Prot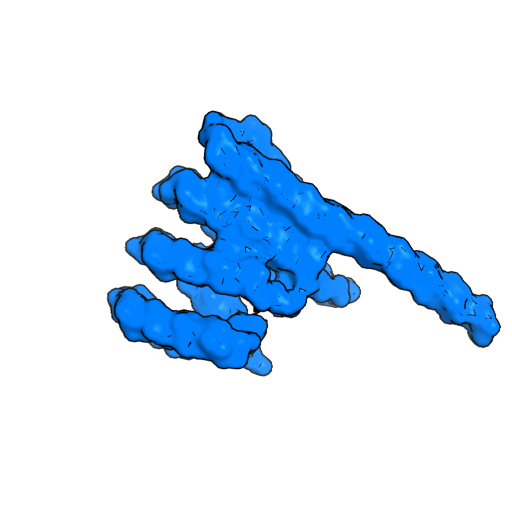ein AF-A0A970ZM54-F1 (afdb_monomer)

Foldseek 3Di:
DQDADQPDVVVPVSSVVVLVVCLVVLNCQSHLVNLLVQLVVQVDLPSLLSSLVSLLSHQAADLSNLVSLLVQLPPPPDDLVSNLSSLQSNLSRLLRHDDDPPDPRDPVVSLVSLVVCLVPDPDPSSVVSSVVSSVSNVVSVVVVVVVVVVVVVVVVPD

Nearest PDB structures (foldseek):
  5t87-assembly4_D  TM=8.235E-01  e=4.530E-02  Cupriavidus taiwanensis LMG 19424
  5t87-assembly2_B  TM=7.157E-01  e=1.870E-02  Cupriavidus taiwanensis LMG 19424
  6fvb-assembly1_A  TM=5.778E-01  e=2.682E+00  Saccharomyces cerevisiae S288C
  4l7m-assembly2_B  TM=3.606E-01  e=6.444E-01  Thermococcus onnurineus NA1
  5ezm-assembly1_A  TM=2.867E-01  e=3.429E+00  Cupriavidus metallidurans CH34

Mean predicted aligned error: 6.07 Å

pLDDT: mean 89.23, std 14.39, range [42.31, 98.69]

Structure (mmCIF, N/CA/C/O backbone):
data_AF-A0A970ZM54-F1
#
_entry.id   AF-A0A970ZM54-F1
#
loop_
_atom_site.group_PDB
_atom_site.id
_atom_site.type_symbol
_atom_site.label_atom_id
_atom_site.label_alt_id
_atom_site.label_comp_id
_atom_site.label_asym_id
_atom_site.label_entity_id
_atom_site.label_seq_id
_atom_site.pdbx_PDB_ins_code
_atom_site.Cartn_x
_atom_site.Cartn_y
_atom_site.Cartn_z
_atom_site.occupancy
_atom_site.B_iso_or_equiv
_atom_site.auth_seq_id
_atom_site.auth_comp_id
_atom_site.auth_asym_id
_atom_site.auth_atom_id
_atom_site.pdbx_PDB_model_num
ATOM 1 N N . MET A 1 1 ? -11.190 -6.765 16.376 1.00 46.00 1 MET A N 1
ATOM 2 C CA . MET A 1 1 ? -12.035 -7.113 15.215 1.00 46.00 1 MET A CA 1
ATOM 3 C C . MET A 1 1 ? -11.733 -6.090 14.142 1.00 46.00 1 MET A C 1
ATOM 5 O O . MET A 1 1 ? -11.842 -4.913 14.441 1.00 46.00 1 MET A O 1
ATOM 9 N N . GLN A 1 2 ? -11.258 -6.503 12.968 1.00 61.47 2 GLN A N 1
ATOM 10 C CA . GLN A 1 2 ? -11.107 -5.568 11.852 1.00 61.47 2 GLN A CA 1
ATOM 11 C C . GLN A 1 2 ? -12.503 -5.310 11.279 1.00 61.47 2 GLN A C 1
ATOM 13 O O . GLN A 1 2 ? -13.229 -6.269 11.021 1.00 61.47 2 GLN A O 1
ATOM 18 N N . GLN A 1 3 ? -12.900 -4.046 11.165 1.00 73.00 3 GLN A N 1
ATOM 19 C CA . GLN A 1 3 ? -14.258 -3.672 10.767 1.00 73.00 3 GLN A CA 1
ATOM 20 C C . GLN A 1 3 ? -14.270 -3.054 9.370 1.00 73.00 3 GLN A C 1
ATOM 22 O O . GLN A 1 3 ? -13.324 -2.382 8.956 1.00 73.00 3 GLN A O 1
ATOM 27 N N . ASP A 1 4 ? -15.357 -3.300 8.646 1.00 80.81 4 ASP A N 1
ATOM 28 C CA . ASP A 1 4 ? -15.655 -2.665 7.371 1.00 80.81 4 ASP A CA 1
ATOM 29 C C . ASP A 1 4 ? -16.870 -1.754 7.552 1.00 80.81 4 ASP A C 1
ATOM 31 O O . ASP A 1 4 ? -17.998 -2.230 7.668 1.00 80.81 4 ASP A O 1
ATOM 35 N N . ILE A 1 5 ? -16.611 -0.449 7.642 1.00 85.38 5 ILE A N 1
ATOM 36 C CA . ILE A 1 5 ? -17.629 0.566 7.949 1.00 85.38 5 ILE A CA 1
ATOM 37 C C . ILE A 1 5 ? -17.985 1.446 6.746 1.00 85.38 5 ILE A C 1
ATOM 39 O O . ILE A 1 5 ? -18.900 2.256 6.830 1.00 85.38 5 ILE A O 1
ATOM 43 N N . PHE A 1 6 ? -17.307 1.273 5.607 1.00 86.44 6 PHE A N 1
ATOM 44 C CA . PHE A 1 6 ? -17.386 2.203 4.474 1.00 86.44 6 PHE A CA 1
ATOM 45 C C . PHE A 1 6 ? -18.653 2.056 3.615 1.00 86.44 6 PHE A C 1
ATOM 47 O O . PHE A 1 6 ? -18.697 2.597 2.516 1.00 86.44 6 PHE A O 1
ATOM 54 N N . GLY A 1 7 ? -19.662 1.304 4.072 1.00 87.12 7 GLY A N 1
ATOM 55 C CA . GLY A 1 7 ? -20.988 1.237 3.446 1.00 87.12 7 GLY A CA 1
ATOM 56 C C . GLY A 1 7 ? -20.953 1.015 1.930 1.00 87.12 7 GLY A C 1
ATOM 57 O O . GLY A 1 7 ? -20.278 0.103 1.450 1.00 87.12 7 GLY A O 1
ATOM 58 N N . ASP A 1 8 ? -21.680 1.851 1.190 1.00 90.12 8 ASP A N 1
ATOM 59 C CA . ASP A 1 8 ? -21.695 1.867 -0.272 1.00 90.12 8 ASP A CA 1
ATOM 60 C C . ASP A 1 8 ? -20.552 2.735 -0.832 1.00 90.12 8 ASP A C 1
ATOM 62 O O . ASP A 1 8 ?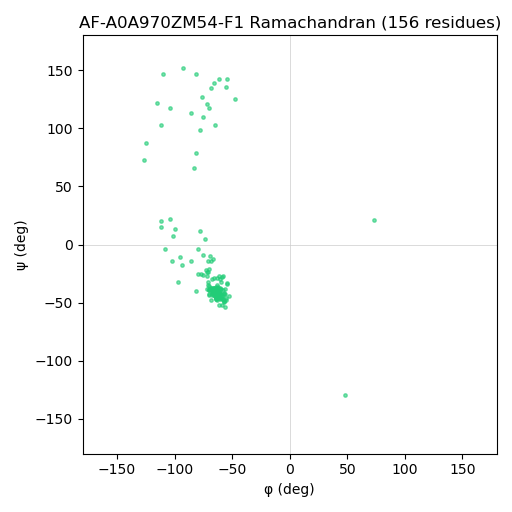 -20.554 3.960 -0.703 1.00 90.12 8 ASP A O 1
ATOM 66 N N . LEU A 1 9 ? -19.590 2.100 -1.511 1.00 91.00 9 LEU A N 1
ATOM 67 C CA . LEU A 1 9 ? -18.413 2.770 -2.079 1.00 91.00 9 LEU A CA 1
ATOM 68 C C . LEU A 1 9 ? -18.729 3.687 -3.273 1.00 91.00 9 LEU A C 1
ATOM 70 O O . LEU A 1 9 ? -17.864 4.461 -3.700 1.00 91.00 9 LEU A O 1
ATOM 74 N N . THR A 1 10 ? -19.955 3.635 -3.805 1.00 89.25 10 THR A N 1
ATOM 75 C CA . THR A 1 10 ? -20.426 4.586 -4.819 1.00 89.25 10 THR A CA 1
ATOM 76 C C . THR A 1 10 ? -20.699 5.972 -4.228 1.00 89.25 10 THR A C 1
ATOM 78 O O . THR A 1 10 ? -20.610 6.967 -4.951 1.00 89.25 10 THR A O 1
ATOM 81 N N . ARG A 1 11 ? -20.924 6.078 -2.908 1.00 91.56 11 ARG A N 1
ATOM 82 C CA . ARG A 1 11 ? -21.093 7.345 -2.175 1.00 91.56 11 ARG A CA 1
ATOM 83 C C . ARG A 1 11 ? -19.742 7.958 -1.816 1.00 91.56 11 ARG A C 1
ATOM 85 O O . ARG A 1 11 ? -19.338 8.039 -0.659 1.00 91.56 11 ARG A O 1
ATOM 92 N N . LYS A 1 12 ? -19.010 8.357 -2.856 1.00 90.06 12 LYS A N 1
ATOM 93 C CA . LYS A 1 12 ? -17.583 8.716 -2.796 1.00 90.06 12 LYS A CA 1
ATOM 94 C C . LYS A 1 12 ? -17.268 9.758 -1.720 1.00 90.06 12 LYS A C 1
ATOM 96 O O . LYS A 1 12 ? -16.294 9.583 -0.995 1.00 90.06 12 LYS A O 1
ATOM 101 N N . ASP A 1 13 ? -18.085 10.800 -1.608 1.00 92.94 13 ASP A N 1
ATOM 102 C CA . ASP A 1 13 ? -17.842 11.906 -0.677 1.00 92.94 13 ASP A CA 1
ATOM 103 C C . ASP A 1 13 ? -18.038 11.483 0.787 1.00 92.94 13 ASP A C 1
ATOM 105 O O . ASP A 1 13 ? -17.217 11.828 1.634 1.00 92.94 13 ASP A O 1
ATOM 109 N N . GLU A 1 14 ? -19.046 10.652 1.075 1.00 93.88 14 GLU A N 1
ATOM 110 C CA . GLU A 1 14 ? -19.276 10.086 2.415 1.00 93.88 14 GLU A CA 1
ATOM 111 C C . GLU A 1 14 ? -18.094 9.205 2.846 1.00 93.88 14 GLU A C 1
ATOM 113 O O . GLU A 1 14 ? -17.569 9.340 3.952 1.00 93.88 14 GLU A O 1
ATOM 118 N N . VAL A 1 15 ? -17.618 8.341 1.943 1.00 95.50 15 VAL A N 1
ATOM 119 C CA . VAL A 1 15 ? -16.471 7.462 2.214 1.00 95.50 15 VAL A CA 1
ATOM 120 C C . VAL A 1 15 ? -15.184 8.268 2.414 1.00 95.50 15 VAL A C 1
ATOM 122 O O . VAL A 1 15 ? -14.372 7.920 3.270 1.00 95.50 15 VAL A O 1
ATOM 125 N N . LEU A 1 16 ? -14.983 9.352 1.657 1.00 95.50 16 LEU A N 1
ATOM 126 C CA . LEU A 1 16 ? -13.817 10.228 1.809 1.00 95.50 16 LEU A CA 1
ATOM 127 C C . LEU A 1 16 ? -13.809 10.958 3.156 1.00 95.50 16 LEU A C 1
ATOM 129 O O . LEU A 1 16 ? -12.759 10.999 3.799 1.00 95.50 16 LEU A O 1
ATOM 133 N N . LEU A 1 17 ? -14.954 11.490 3.592 1.00 95.50 17 LEU A N 1
ATOM 134 C CA . LEU A 1 17 ? -15.089 12.123 4.908 1.00 95.50 17 LEU A CA 1
ATOM 135 C C . LEU A 1 17 ? -14.776 11.124 6.025 1.00 95.50 17 LEU A C 1
ATOM 137 O O . LEU A 1 17 ? -13.941 11.395 6.884 1.00 95.50 17 LEU A O 1
ATOM 141 N N . MET A 1 18 ? -15.341 9.920 5.937 1.00 95.12 18 MET A N 1
ATOM 142 C CA . MET A 1 18 ? -15.092 8.858 6.907 1.00 95.12 18 MET A CA 1
ATOM 143 C C . MET A 1 18 ? -13.614 8.434 6.945 1.00 95.12 18 MET A C 1
ATOM 145 O O . MET A 1 18 ? -13.037 8.263 8.018 1.00 95.12 18 MET A O 1
ATOM 149 N N . LEU A 1 19 ? -12.956 8.298 5.786 1.00 95.69 19 LEU A N 1
ATOM 150 C CA . LEU A 1 19 ? -11.515 8.023 5.723 1.00 95.69 19 LEU A CA 1
ATOM 151 C C . LEU A 1 19 ? -10.697 9.120 6.405 1.00 95.69 19 LEU A C 1
ATOM 153 O O . LEU A 1 19 ? -9.734 8.814 7.109 1.00 95.69 19 LEU A O 1
ATOM 157 N N . GLN A 1 20 ? -11.060 10.383 6.184 1.00 96.00 20 GLN A N 1
ATOM 158 C CA . GLN A 1 20 ? -10.384 11.522 6.789 1.00 96.00 20 GLN A CA 1
ATOM 159 C C . GLN A 1 20 ? -10.541 11.525 8.314 1.00 96.00 20 GLN A C 1
ATOM 161 O O . GLN A 1 20 ? -9.549 11.736 9.009 1.00 96.00 20 GLN A O 1
ATOM 166 N N . GLU A 1 21 ? -11.738 11.246 8.831 1.00 96.31 21 GLU A N 1
ATOM 167 C CA . GLU A 1 21 ? -12.018 11.149 10.269 1.00 96.31 21 GLU A CA 1
ATOM 168 C C . GLU A 1 21 ? -11.205 10.028 10.927 1.00 96.31 21 GLU A C 1
ATOM 170 O O . GLU A 1 21 ? -10.428 10.284 11.847 1.00 96.31 21 GLU A O 1
ATOM 175 N N . ILE A 1 22 ? -11.263 8.805 10.386 1.00 95.38 22 ILE A N 1
ATOM 176 C CA . ILE A 1 22 ? -10.478 7.663 10.892 1.00 95.38 22 ILE A CA 1
ATOM 177 C C . ILE A 1 22 ? -8.979 7.980 10.882 1.00 95.38 22 ILE A C 1
ATOM 179 O O . ILE A 1 22 ? -8.238 7.630 11.809 1.00 95.38 22 ILE A O 1
ATOM 183 N N . ALA A 1 23 ? -8.507 8.623 9.813 1.00 95.31 23 ALA A N 1
ATOM 184 C CA . ALA A 1 23 ? -7.115 9.012 9.686 1.00 95.31 23 ALA A CA 1
ATOM 185 C C . ALA A 1 23 ? -6.738 10.113 10.688 1.00 95.31 23 ALA A C 1
ATOM 187 O O . ALA A 1 23 ? -5.625 10.083 11.214 1.00 95.31 23 ALA A O 1
ATOM 188 N N . ALA A 1 24 ? -7.617 11.075 10.963 1.00 96.56 24 ALA A N 1
ATOM 189 C CA . ALA A 1 24 ? -7.396 12.120 11.962 1.00 96.56 24 ALA A CA 1
ATOM 190 C C . ALA A 1 24 ? -7.336 11.541 13.385 1.00 96.56 24 ALA A C 1
ATOM 192 O O . ALA A 1 24 ? -6.477 11.940 14.165 1.00 96.56 24 ALA A O 1
ATOM 193 N N . GLU A 1 25 ? -8.164 10.538 13.682 1.00 96.31 25 GLU A N 1
ATOM 194 C CA . GLU A 1 25 ? -8.184 9.830 14.969 1.00 96.31 25 GLU A CA 1
ATOM 195 C C . GLU A 1 25 ? -7.016 8.843 15.151 1.00 96.31 25 GLU A C 1
ATOM 197 O O . GLU A 1 25 ? -6.827 8.299 16.236 1.00 96.31 25 GLU A O 1
ATOM 202 N N . GLY A 1 26 ? -6.223 8.582 14.105 1.00 94.12 26 GLY A N 1
ATOM 203 C CA . GLY A 1 26 ? -5.109 7.628 14.166 1.00 94.12 26 GLY A CA 1
ATOM 204 C C . GLY A 1 26 ? -5.550 6.161 14.210 1.00 94.12 26 GLY A C 1
ATOM 205 O O . GLY A 1 26 ? -4.782 5.298 14.623 1.00 94.12 26 GLY A O 1
ATOM 206 N N . ARG A 1 27 ? -6.771 5.856 13.761 1.00 95.69 27 ARG A N 1
ATOM 207 C CA . ARG A 1 27 ? -7.402 4.532 13.909 1.00 95.69 27 ARG A CA 1
ATOM 208 C C . ARG A 1 27 ? -7.326 3.657 12.661 1.00 95.69 27 ARG A C 1
ATOM 210 O O . ARG A 1 27 ? -7.995 2.634 12.572 1.00 95.69 27 ARG A O 1
ATOM 217 N N . LEU A 1 28 ? -6.496 4.025 11.685 1.00 96.19 28 LEU A N 1
ATOM 218 C CA . LEU A 1 28 ? -6.363 3.307 10.407 1.00 96.19 28 LEU A CA 1
ATOM 219 C C . LEU A 1 28 ? -6.052 1.811 10.585 1.00 96.19 28 LEU A C 1
ATOM 221 O O . LEU A 1 28 ? -6.519 0.984 9.801 1.00 96.19 28 LEU A O 1
ATOM 225 N N . ASP A 1 29 ? -5.311 1.452 11.634 1.00 95.38 29 ASP A N 1
ATOM 226 C CA . ASP A 1 29 ? -4.990 0.068 11.975 1.00 95.38 29 ASP A CA 1
ATOM 227 C C . ASP A 1 29 ? -6.228 -0.806 12.262 1.00 95.38 29 ASP A C 1
ATOM 229 O O . ASP A 1 29 ? -6.198 -2.006 11.968 1.00 95.38 29 ASP A O 1
ATOM 233 N N . GLU A 1 30 ? -7.319 -0.225 12.775 1.00 95.25 30 GLU A N 1
ATOM 234 C CA . GLU A 1 30 ? -8.573 -0.922 13.113 1.00 95.25 30 GLU A CA 1
ATOM 235 C C . GLU A 1 30 ? -9.414 -1.271 11.870 1.00 95.25 30 GLU A C 1
ATOM 237 O O . GLU A 1 30 ? -10.154 -2.260 11.873 1.00 95.25 30 GLU A O 1
ATOM 242 N N . TYR A 1 31 ? -9.264 -0.508 10.782 1.00 95.81 31 TYR A N 1
ATOM 243 C CA . TYR A 1 31 ? -10.167 -0.538 9.621 1.00 95.81 31 TYR A CA 1
ATOM 244 C C . TYR A 1 31 ? -9.536 -1.111 8.346 1.00 95.81 31 TYR A C 1
ATOM 246 O O . TYR A 1 31 ? -10.031 -0.900 7.239 1.00 95.81 31 TYR A O 1
ATOM 254 N N . GLN A 1 32 ? -8.448 -1.875 8.471 1.00 96.00 32 GLN A N 1
ATOM 255 C CA . GLN A 1 32 ? -7.687 -2.369 7.316 1.00 96.00 32 GLN A CA 1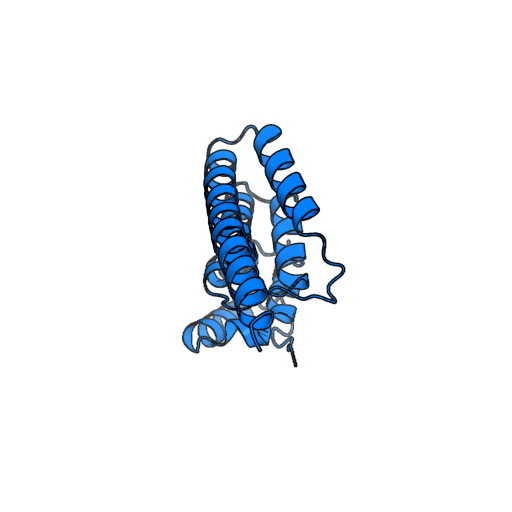
ATOM 256 C C . GLN A 1 32 ? -8.480 -3.280 6.363 1.00 96.00 32 GLN A C 1
ATOM 258 O O . GLN A 1 32 ? -8.171 -3.294 5.174 1.00 96.00 32 GLN A O 1
ATOM 263 N N . ILE A 1 33 ? -9.513 -3.996 6.836 1.00 95.31 33 ILE A N 1
ATOM 264 C CA . ILE A 1 33 ? -10.417 -4.759 5.951 1.00 95.31 33 ILE A CA 1
ATOM 265 C C . ILE A 1 33 ? -11.185 -3.812 5.029 1.00 95.31 33 ILE A C 1
ATOM 267 O O . ILE A 1 33 ? -11.227 -4.034 3.820 1.00 95.31 33 ILE A O 1
ATOM 271 N N . GLY A 1 34 ? -11.753 -2.739 5.581 1.00 95.62 34 GLY A N 1
ATOM 272 C CA . GLY A 1 34 ? -12.452 -1.732 4.793 1.00 95.62 34 GLY A CA 1
ATOM 273 C C . GLY A 1 34 ? -11.516 -1.000 3.824 1.00 95.62 34 GLY A C 1
ATOM 274 O O . GLY A 1 34 ? -11.859 -0.817 2.657 1.00 95.62 34 GLY A O 1
ATOM 275 N N . LEU A 1 35 ? -10.292 -0.669 4.260 1.00 97.00 35 LEU A N 1
ATOM 276 C CA . LEU A 1 35 ? -9.268 -0.086 3.381 1.00 97.00 35 LEU A CA 1
ATOM 277 C C . LEU A 1 35 ? -8.920 -1.032 2.221 1.00 97.00 35 LEU A C 1
ATOM 279 O O . LEU A 1 35 ? -8.877 -0.609 1.068 1.00 97.00 35 LEU A O 1
ATOM 283 N N . ALA A 1 36 ? -8.736 -2.324 2.503 1.00 96.88 36 ALA A N 1
ATOM 284 C CA . ALA A 1 36 ? -8.495 -3.344 1.486 1.00 96.88 36 ALA A CA 1
ATOM 285 C C . ALA A 1 36 ? -9.678 -3.464 0.506 1.00 96.88 36 ALA A C 1
ATOM 287 O O . ALA A 1 36 ? -9.472 -3.546 -0.705 1.00 96.88 36 ALA A O 1
ATOM 288 N N . ARG A 1 37 ? -10.924 -3.397 0.996 1.00 95.88 37 ARG A N 1
ATOM 289 C CA . ARG A 1 37 ? -12.124 -3.383 0.145 1.00 95.88 37 ARG A CA 1
ATOM 290 C C . ARG A 1 37 ? -12.141 -2.181 -0.798 1.00 95.88 37 ARG A C 1
ATOM 292 O O . ARG A 1 37 ? -12.453 -2.344 -1.974 1.00 95.88 37 ARG A O 1
ATOM 299 N N . ILE A 1 38 ? -11.758 -1.001 -0.314 1.00 96.12 38 ILE A N 1
ATOM 300 C CA . ILE A 1 38 ? -11.630 0.192 -1.157 1.00 96.12 38 ILE A CA 1
ATOM 301 C C . ILE A 1 38 ? -10.555 -0.010 -2.232 1.00 96.12 38 ILE A C 1
ATOM 303 O O . ILE A 1 38 ? -10.795 0.327 -3.387 1.00 96.12 38 ILE A O 1
ATOM 307 N N . LEU A 1 39 ? -9.406 -0.611 -1.899 1.00 97.19 39 LEU A N 1
ATOM 308 C CA . LEU A 1 39 ? -8.351 -0.893 -2.883 1.00 97.19 39 LEU A CA 1
ATOM 309 C C . LEU A 1 39 ? -8.790 -1.869 -3.990 1.00 97.19 39 LEU A C 1
ATOM 311 O O . LEU A 1 39 ? -8.315 -1.768 -5.123 1.00 97.19 39 LEU A O 1
ATOM 315 N N . ARG A 1 40 ? -9.730 -2.778 -3.701 1.00 95.69 40 ARG A N 1
ATOM 316 C CA . ARG A 1 40 ? -10.369 -3.630 -4.722 1.00 95.69 40 ARG A CA 1
ATOM 317 C C . ARG A 1 40 ? -11.329 -2.860 -5.622 1.00 95.69 40 ARG A C 1
ATOM 319 O O . ARG A 1 40 ? -11.539 -3.261 -6.765 1.00 95.69 40 ARG A O 1
ATOM 326 N N . PHE A 1 41 ? -11.915 -1.774 -5.126 1.00 93.12 41 PHE A N 1
ATOM 327 C CA . PHE A 1 41 ? -12.880 -0.965 -5.861 1.00 93.12 41 PHE A CA 1
ATOM 328 C C . PHE A 1 41 ? -12.174 0.007 -6.819 1.00 93.12 41 PHE A C 1
ATOM 330 O O . PHE A 1 41 ? -12.010 1.201 -6.560 1.00 93.12 41 PHE A O 1
ATOM 337 N N . ARG A 1 42 ? -11.731 -0.531 -7.959 1.00 88.31 42 ARG A N 1
ATOM 338 C CA . ARG A 1 42 ? -10.882 0.179 -8.932 1.00 88.31 42 ARG A CA 1
ATOM 339 C C . ARG A 1 42 ? -11.587 1.294 -9.706 1.00 88.31 42 ARG A C 1
ATOM 341 O O . ARG A 1 42 ? -10.916 2.138 -10.286 1.00 88.31 42 ARG A O 1
ATOM 348 N N . GLU A 1 43 ? -12.916 1.351 -9.668 1.00 88.00 43 GLU A N 1
ATOM 349 C CA . GLU A 1 43 ? -13.723 2.350 -10.388 1.00 88.00 43 GLU A CA 1
ATOM 350 C C . GLU A 1 43 ? -13.569 3.776 -9.836 1.00 88.00 43 GLU A C 1
ATOM 352 O O . GLU A 1 43 ? -13.974 4.755 -10.470 1.00 88.00 43 GLU A O 1
ATOM 357 N N . ASN A 1 44 ? -12.986 3.926 -8.643 1.00 89.69 44 ASN A N 1
ATOM 358 C CA . ASN A 1 44 ? -12.784 5.224 -8.024 1.00 89.69 44 ASN A CA 1
ATOM 359 C C . ASN A 1 44 ? -11.321 5.482 -7.658 1.00 89.69 44 ASN A C 1
ATOM 361 O O . ASN A 1 44 ? -10.890 5.303 -6.518 1.00 89.69 44 ASN A O 1
ATOM 365 N N . HIS A 1 45 ? -10.574 6.020 -8.622 1.00 94.25 45 HIS A N 1
ATOM 366 C CA . HIS A 1 45 ? -9.170 6.380 -8.432 1.00 94.25 45 HIS A CA 1
ATOM 367 C C . HIS A 1 45 ? -8.942 7.387 -7.297 1.00 94.25 45 HIS A C 1
ATOM 369 O O . HIS A 1 45 ? -7.870 7.378 -6.696 1.00 94.25 45 HIS A O 1
ATOM 375 N N . ARG A 1 46 ? -9.926 8.239 -6.968 1.00 95.06 46 ARG A N 1
ATOM 376 C CA . ARG A 1 46 ? -9.796 9.185 -5.852 1.00 95.06 46 ARG A CA 1
ATOM 377 C C . ARG A 1 46 ? -9.758 8.459 -4.510 1.00 95.06 46 ARG A C 1
ATOM 379 O O . ARG A 1 46 ? -8.930 8.803 -3.673 1.00 95.06 46 ARG A O 1
ATOM 386 N N . LEU A 1 47 ? -10.599 7.442 -4.329 1.00 95.88 47 LEU A N 1
ATOM 387 C CA . LEU A 1 47 ? -10.571 6.606 -3.129 1.00 95.88 47 LEU A CA 1
ATOM 388 C C . LEU A 1 47 ? -9.282 5.787 -3.045 1.00 95.88 47 LEU A C 1
ATOM 390 O O . LEU A 1 47 ? -8.659 5.758 -1.986 1.00 95.88 47 LEU A O 1
ATOM 394 N N . LEU A 1 48 ? -8.835 5.200 -4.163 1.00 97.25 48 LEU A N 1
ATOM 395 C CA . LEU A 1 48 ? -7.542 4.507 -4.212 1.00 97.25 48 LEU A CA 1
ATOM 396 C C . LEU A 1 48 ? -6.403 5.429 -3.771 1.00 97.25 48 LEU A C 1
ATOM 398 O O . LEU A 1 48 ? -5.597 5.052 -2.928 1.00 97.25 48 LEU A O 1
ATOM 402 N N . HIS A 1 49 ? -6.359 6.646 -4.315 1.00 97.56 49 HIS A N 1
ATOM 403 C CA . HIS A 1 49 ? -5.332 7.630 -3.991 1.00 97.56 49 HIS A CA 1
ATOM 404 C C . HIS A 1 49 ? -5.270 7.907 -2.488 1.00 97.56 49 HIS A C 1
ATOM 406 O O . HIS A 1 49 ? -4.216 7.744 -1.880 1.00 97.56 49 HIS A O 1
ATOM 412 N N . VAL A 1 50 ? -6.407 8.264 -1.884 1.00 97.38 50 VAL A N 1
ATOM 413 C CA . VAL A 1 50 ? -6.478 8.629 -0.462 1.00 97.38 50 VAL A CA 1
ATOM 414 C C . VAL A 1 50 ? -6.136 7.443 0.439 1.00 97.38 50 VAL A C 1
ATOM 416 O O . VAL A 1 50 ? -5.366 7.594 1.388 1.00 97.38 50 VAL A O 1
ATOM 419 N N . VAL A 1 51 ? -6.636 6.242 0.134 1.00 97.81 51 VAL A N 1
ATOM 420 C CA . VAL A 1 51 ? -6.304 5.049 0.928 1.00 97.81 51 VAL A CA 1
ATOM 421 C C . VAL A 1 51 ? -4.815 4.726 0.849 1.00 97.81 51 VAL A C 1
ATOM 423 O O . VAL A 1 51 ? -4.214 4.418 1.875 1.00 97.81 51 VAL A O 1
ATOM 426 N N . LEU A 1 52 ? -4.192 4.825 -0.327 1.00 98.50 52 LEU A N 1
ATOM 427 C CA . LEU A 1 52 ? -2.755 4.582 -0.478 1.00 98.50 52 LEU A CA 1
ATOM 428 C C . LEU A 1 52 ? -1.905 5.639 0.237 1.00 98.50 52 LEU A C 1
ATOM 430 O O . LEU A 1 52 ? -0.886 5.295 0.837 1.00 98.50 52 LEU A O 1
ATOM 434 N N . GLU A 1 53 ? -2.331 6.903 0.227 1.00 98.00 53 GLU A N 1
ATOM 435 C CA . GLU A 1 53 ? -1.692 7.965 1.009 1.00 98.00 53 GLU A CA 1
ATOM 436 C C . GLU A 1 53 ? -1.789 7.699 2.511 1.00 98.00 53 GLU A C 1
ATOM 438 O O . GLU A 1 53 ? -0.812 7.883 3.231 1.00 98.00 53 GLU A O 1
ATOM 443 N N . TYR A 1 54 ? -2.931 7.221 3.004 1.00 97.94 54 TYR A N 1
ATOM 444 C CA . TYR A 1 54 ? -3.095 6.888 4.419 1.00 97.94 54 TYR A CA 1
ATOM 445 C C . TYR A 1 54 ? -2.446 5.562 4.814 1.00 97.94 54 TYR A C 1
ATOM 447 O O . TYR A 1 54 ? -2.008 5.423 5.956 1.00 97.94 54 TYR A O 1
ATOM 455 N N . ALA A 1 55 ? -2.277 4.617 3.889 1.00 97.56 55 ALA A N 1
ATOM 456 C CA . ALA A 1 55 ? -1.635 3.335 4.162 1.00 97.56 55 ALA A CA 1
ATOM 457 C C . ALA A 1 55 ? -0.194 3.490 4.685 1.00 97.56 55 ALA A C 1
ATOM 459 O O . ALA A 1 55 ? 0.259 2.680 5.493 1.00 97.56 55 ALA A O 1
ATOM 460 N N . VAL A 1 56 ? 0.513 4.571 4.324 1.00 97.00 56 VAL A N 1
ATOM 461 C CA . VAL A 1 56 ? 1.861 4.864 4.853 1.00 97.00 56 VAL A CA 1
ATOM 462 C C . VAL A 1 56 ? 1.871 5.198 6.348 1.00 97.00 56 VAL A C 1
ATOM 464 O O . VAL A 1 56 ? 2.943 5.257 6.952 1.00 97.00 56 VAL A O 1
ATOM 467 N N . ARG A 1 57 ? 0.708 5.451 6.960 1.00 96.88 57 ARG A N 1
ATOM 468 C CA . ARG A 1 57 ? 0.545 5.791 8.384 1.00 96.88 57 ARG A CA 1
ATOM 469 C C . ARG A 1 57 ? 0.209 4.578 9.251 1.00 96.88 57 ARG A C 1
ATOM 471 O O . ARG A 1 57 ? 0.298 4.688 10.463 1.00 96.88 57 ARG A O 1
ATOM 478 N N . ILE A 1 58 ? -0.112 3.437 8.645 1.00 97.00 58 ILE A N 1
ATOM 479 C CA . ILE A 1 58 ? -0.459 2.206 9.366 1.00 97.00 58 ILE A CA 1
ATOM 480 C C . ILE A 1 58 ? 0.769 1.659 10.090 1.00 97.00 58 ILE A C 1
ATOM 482 O O . ILE A 1 58 ? 1.864 1.585 9.515 1.00 97.00 58 ILE A O 1
ATOM 486 N N . GLU A 1 59 ? 0.590 1.272 11.349 1.00 95.06 59 GLU A N 1
ATOM 487 C CA . GLU A 1 59 ? 1.679 0.812 12.213 1.00 95.06 59 GLU A CA 1
ATOM 488 C C . GLU A 1 59 ? 1.809 -0.709 12.259 1.00 95.06 59 GLU A C 1
ATOM 490 O O . GLU A 1 59 ? 2.919 -1.236 12.357 1.00 95.06 59 GLU A O 1
ATOM 495 N N . LYS A 1 60 ? 0.691 -1.430 12.143 1.00 94.06 60 LYS A N 1
ATOM 496 C CA . LYS A 1 60 ? 0.610 -2.896 12.168 1.00 94.06 60 LYS A CA 1
ATOM 497 C C . LYS A 1 60 ? -0.136 -3.401 10.928 1.00 94.06 60 LYS A C 1
ATOM 499 O O . LYS A 1 60 ? -1.270 -3.877 11.027 1.00 94.06 60 LYS A O 1
ATOM 504 N N . PRO A 1 61 ? 0.506 -3.334 9.749 1.00 95.38 61 PRO A N 1
ATOM 505 C CA . PRO A 1 61 ? -0.068 -3.797 8.495 1.00 95.38 61 PRO A CA 1
ATOM 506 C C . PRO A 1 61 ? -0.523 -5.249 8.562 1.00 95.38 61 PRO A C 1
ATOM 508 O O . PRO A 1 61 ? 0.188 -6.123 9.061 1.00 95.38 61 PRO A O 1
ATOM 511 N N . SER A 1 62 ? -1.708 -5.486 8.022 1.00 94.88 62 SER A N 1
ATOM 512 C CA . SER A 1 62 ? -2.291 -6.801 7.817 1.00 94.88 62 SER A CA 1
ATOM 513 C C . SER A 1 62 ? -1.959 -7.334 6.428 1.00 94.88 62 SER A C 1
ATOM 515 O O . SER A 1 62 ? -1.795 -6.579 5.469 1.00 94.88 62 SER A O 1
ATOM 517 N N . ASP A 1 63 ? -1.905 -8.658 6.326 1.00 95.06 63 ASP A N 1
ATOM 518 C CA . ASP A 1 63 ? -1.572 -9.364 5.088 1.00 95.06 63 ASP A CA 1
ATOM 519 C C . ASP A 1 63 ? -2.564 -9.037 3.962 1.00 95.06 63 ASP A C 1
ATOM 521 O O . ASP A 1 63 ? -2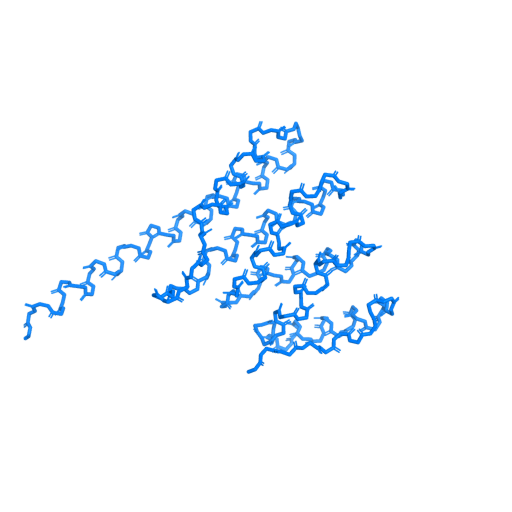.157 -8.806 2.826 1.00 95.06 63 ASP A O 1
ATOM 525 N N . ILE A 1 64 ? -3.855 -8.902 4.293 1.00 95.38 64 ILE A N 1
ATOM 526 C CA . ILE A 1 64 ? -4.901 -8.520 3.335 1.00 95.38 64 ILE A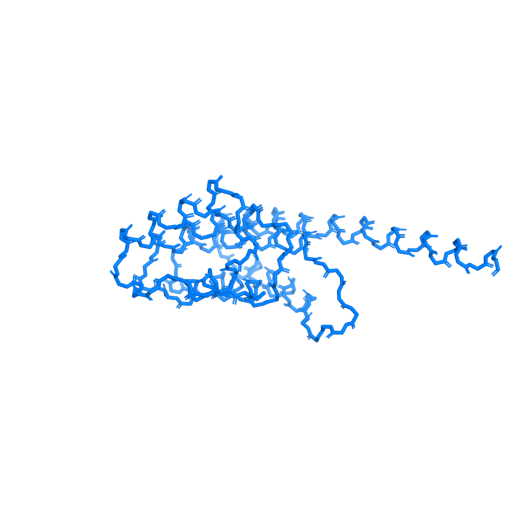 CA 1
ATOM 527 C C . ILE A 1 64 ? -4.642 -7.141 2.723 1.00 95.38 64 ILE A C 1
ATOM 529 O O . ILE A 1 64 ? -4.762 -6.973 1.514 1.00 95.38 64 ILE A O 1
ATOM 533 N N . LEU A 1 65 ? -4.226 -6.158 3.525 1.00 97.19 65 LEU A N 1
ATOM 534 C CA . LEU A 1 65 ? -3.962 -4.819 3.014 1.00 97.19 65 LEU A CA 1
ATOM 535 C C . LEU A 1 65 ? -2.713 -4.788 2.127 1.00 97.19 65 LEU A C 1
ATOM 537 O O . LEU A 1 65 ? -2.706 -4.111 1.100 1.00 97.19 65 LEU A O 1
ATOM 541 N N . ILE A 1 66 ? -1.673 -5.540 2.498 1.00 97.94 66 ILE A N 1
ATOM 542 C CA . ILE A 1 66 ? -0.464 -5.684 1.677 1.00 97.94 66 ILE A CA 1
ATOM 543 C C . ILE A 1 66 ? -0.819 -6.326 0.331 1.00 97.94 66 ILE A C 1
ATOM 545 O O . ILE A 1 66 ? -0.392 -5.829 -0.711 1.00 97.94 66 ILE A O 1
ATOM 549 N N . ALA A 1 67 ? -1.626 -7.389 0.341 1.00 97.62 67 ALA A N 1
ATOM 550 C CA . ALA A 1 67 ? -2.073 -8.063 -0.872 1.00 97.62 67 ALA A CA 1
ATOM 551 C C . ALA A 1 67 ? -2.849 -7.117 -1.800 1.00 97.62 67 ALA A C 1
ATOM 553 O O . ALA A 1 67 ? -2.554 -7.050 -2.992 1.00 97.62 67 ALA A O 1
ATOM 554 N N . GLU A 1 68 ? -3.791 -6.331 -1.268 1.00 98.19 68 GLU A N 1
ATOM 555 C CA . GLU A 1 68 ? -4.557 -5.408 -2.111 1.00 98.19 68 GLU A CA 1
ATOM 556 C C . GLU A 1 68 ? -3.726 -4.228 -2.620 1.00 98.19 68 GLU A C 1
ATOM 558 O O . GLU A 1 68 ? -3.884 -3.819 -3.770 1.00 98.19 68 GLU A O 1
ATOM 563 N N . ALA A 1 69 ? -2.777 -3.718 -1.831 1.00 98.56 69 ALA A N 1
ATOM 564 C CA . ALA A 1 69 ? -1.830 -2.722 -2.326 1.00 98.56 69 ALA A CA 1
ATOM 565 C C . ALA A 1 69 ? -0.952 -3.289 -3.462 1.00 98.56 69 ALA A C 1
ATOM 567 O O . ALA A 1 69 ? -0.692 -2.592 -4.446 1.00 98.56 69 ALA A O 1
ATOM 568 N N . LEU A 1 70 ? -0.547 -4.564 -3.382 1.00 98.69 70 LEU A N 1
ATOM 569 C CA . LEU A 1 70 ? 0.158 -5.249 -4.470 1.00 98.69 70 LEU A CA 1
ATOM 570 C C . LEU A 1 70 ? -0.724 -5.393 -5.713 1.00 98.69 70 LEU A C 1
ATOM 572 O O . LEU A 1 70 ? -0.262 -5.099 -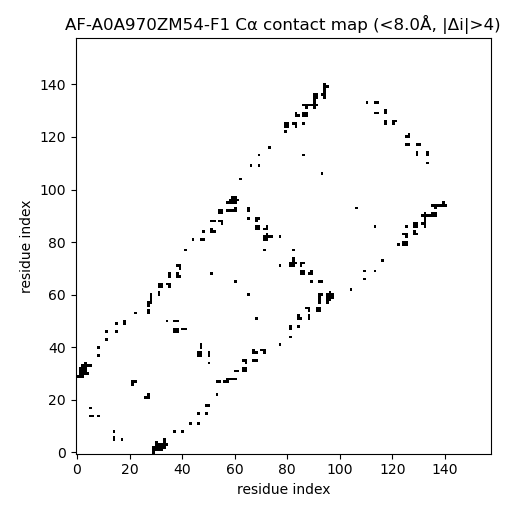6.816 1.00 98.69 70 LEU A O 1
ATOM 576 N N . ASN A 1 71 ? -1.994 -5.768 -5.542 1.00 98.44 71 ASN A N 1
ATOM 577 C CA . ASN A 1 71 ? -2.957 -5.867 -6.639 1.00 98.44 71 ASN A CA 1
ATOM 578 C C . ASN A 1 71 ? -3.123 -4.531 -7.378 1.00 98.44 71 ASN A C 1
ATOM 580 O O . ASN A 1 71 ? -3.191 -4.516 -8.606 1.00 98.44 71 ASN A O 1
ATOM 584 N N . VAL A 1 72 ? -3.129 -3.407 -6.655 1.00 98.50 72 VAL A N 1
ATOM 585 C CA . VAL A 1 72 ? -3.170 -2.064 -7.256 1.00 98.50 72 VAL A CA 1
ATOM 586 C C . VAL A 1 72 ? -1.876 -1.733 -8.009 1.00 98.50 72 VAL A C 1
ATOM 588 O O . VAL A 1 72 ? -1.927 -1.150 -9.089 1.00 98.50 72 VAL A O 1
ATOM 591 N N . LEU A 1 73 ? -0.707 -2.121 -7.493 1.00 98.56 73 LEU A N 1
ATOM 592 C CA . LEU A 1 73 ? 0.576 -1.898 -8.172 1.00 98.56 73 LEU A CA 1
ATOM 593 C C . LEU A 1 73 ? 0.670 -2.638 -9.523 1.00 98.56 73 LEU A C 1
ATOM 595 O O . LEU A 1 73 ? 1.208 -2.092 -10.498 1.00 98.56 73 LEU A O 1
ATOM 599 N N . VAL A 1 74 ? 0.184 -3.882 -9.586 1.00 98.19 74 VAL A N 1
ATOM 600 C CA . VAL A 1 74 ? 0.290 -4.736 -10.787 1.00 98.19 74 VAL A CA 1
ATOM 601 C C . 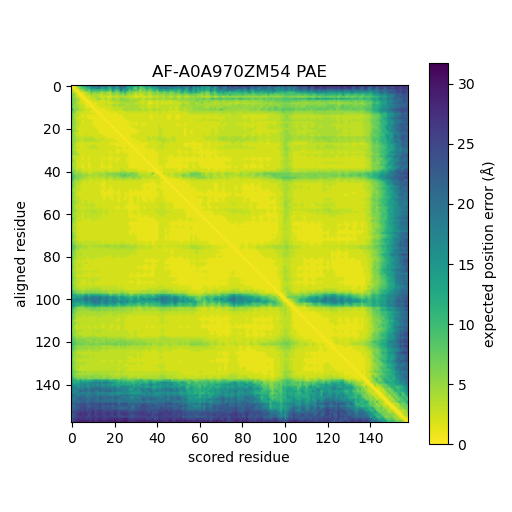VAL A 1 74 ? -0.831 -4.511 -11.807 1.00 98.19 74 VAL A C 1
ATOM 603 O O . VAL A 1 74 ? -0.685 -4.933 -12.953 1.00 98.19 74 VAL A O 1
ATOM 606 N N . ALA A 1 75 ? -1.908 -3.824 -11.420 1.00 97.31 75 ALA A N 1
ATOM 607 C CA . ALA A 1 75 ? -3.027 -3.456 -12.284 1.00 97.31 75 ALA A CA 1
ATOM 608 C C . ALA A 1 75 ? -2.579 -2.479 -13.386 1.00 97.31 75 ALA A C 1
ATOM 610 O O . ALA A 1 75 ? -2.345 -1.296 -13.136 1.00 97.31 75 ALA A O 1
ATOM 611 N N . GLN A 1 76 ? -2.406 -2.981 -14.610 1.00 95.00 76 GLN A N 1
ATOM 612 C CA . GLN A 1 76 ? -1.873 -2.203 -15.736 1.00 95.00 76 GLN A CA 1
ATOM 613 C C . GLN A 1 76 ? -2.861 -1.158 -16.260 1.00 95.00 76 GLN A C 1
ATOM 615 O O . GLN A 1 76 ? -2.437 -0.165 -16.843 1.00 95.00 76 GLN A O 1
ATOM 620 N N . GLU A 1 77 ? -4.153 -1.369 -16.022 1.00 95.00 77 GLU A N 1
ATOM 621 C CA . GLU A 1 77 ? -5.237 -0.454 -16.362 1.00 95.00 77 GLU A CA 1
ATOM 622 C C . GLU A 1 77 ? -5.237 0.818 -15.502 1.00 95.00 77 GLU A C 1
ATOM 624 O O . GLU A 1 77 ? -5.809 1.834 -15.900 1.00 95.00 77 GLU A O 1
ATOM 629 N N . LEU A 1 78 ? -4.595 0.784 -14.328 1.00 97.06 78 LEU A N 1
ATOM 630 C CA . LEU A 1 78 ? -4.564 1.925 -13.422 1.00 97.06 78 LEU A CA 1
ATOM 631 C C . LEU A 1 78 ? -3.500 2.952 -13.830 1.00 97.06 78 LEU A C 1
ATOM 633 O O . LEU A 1 78 ? -2.402 2.586 -14.269 1.00 97.06 78 LEU A O 1
ATOM 637 N N . PRO A 1 79 ? -3.762 4.255 -13.602 1.00 96.81 79 PRO A N 1
ATOM 638 C CA . PRO A 1 79 ? -2.788 5.301 -13.864 1.00 96.81 79 PRO A CA 1
ATOM 639 C C . PRO A 1 79 ? -1.459 5.042 -13.152 1.00 96.81 79 PRO A C 1
ATOM 641 O O . PRO A 1 79 ? -1.414 4.630 -11.990 1.00 96.81 79 PRO A O 1
ATOM 644 N N . ILE A 1 80 ? -0.358 5.375 -13.825 1.00 97.56 80 ILE A N 1
ATOM 645 C CA . ILE A 1 80 ? 0.999 5.244 -13.278 1.00 97.56 80 ILE A CA 1
ATOM 646 C C . ILE A 1 80 ? 1.153 5.966 -11.933 1.00 97.56 80 ILE A C 1
ATOM 648 O O . ILE A 1 80 ? 1.870 5.475 -11.065 1.00 97.56 80 ILE A O 1
ATOM 652 N N . SER A 1 81 ? 0.465 7.093 -11.731 1.00 97.12 81 SER A N 1
ATOM 653 C CA . SER A 1 81 ? 0.452 7.819 -10.456 1.00 97.12 81 SER A CA 1
ATOM 654 C C . SER A 1 81 ? -0.113 6.980 -9.304 1.00 97.12 81 SER A C 1
ATOM 656 O O . SER A 1 81 ? 0.506 6.908 -8.246 1.00 97.12 81 SER A O 1
ATOM 658 N N . ILE A 1 82 ? -1.231 6.282 -9.520 1.00 98.12 82 ILE A N 1
ATOM 659 C CA . ILE A 1 82 ? -1.846 5.387 -8.526 1.00 98.12 82 ILE A CA 1
ATOM 660 C C . ILE A 1 82 ? -0.935 4.190 -8.248 1.00 98.12 82 ILE A C 1
ATOM 662 O O . ILE A 1 82 ? -0.683 3.849 -7.093 1.00 98.12 82 ILE A O 1
ATOM 666 N N . ARG A 1 83 ? -0.359 3.591 -9.294 1.00 98.44 83 ARG A N 1
ATOM 667 C CA . ARG A 1 83 ? 0.585 2.471 -9.150 1.00 98.44 83 ARG A CA 1
ATOM 668 C C . ARG A 1 83 ? 1.854 2.881 -8.394 1.00 98.44 83 ARG A C 1
ATOM 670 O O . ARG A 1 83 ? 2.364 2.117 -7.578 1.00 98.44 83 ARG A O 1
ATOM 677 N N . ALA A 1 84 ? 2.349 4.098 -8.618 1.00 98.38 84 ALA A N 1
ATOM 678 C CA . ALA A 1 84 ? 3.490 4.648 -7.891 1.00 98.38 84 ALA A CA 1
ATOM 679 C C . ALA A 1 84 ? 3.164 4.902 -6.408 1.00 98.38 84 ALA A C 1
ATOM 681 O O . ALA A 1 84 ? 4.000 4.614 -5.548 1.00 98.38 84 ALA A O 1
ATOM 682 N N . LEU A 1 85 ? 1.952 5.373 -6.092 1.00 98.38 85 LEU A N 1
ATOM 683 C CA . LEU A 1 85 ? 1.474 5.474 -4.708 1.00 98.38 85 LEU A CA 1
ATOM 684 C C . LEU A 1 85 ? 1.393 4.100 -4.040 1.00 98.38 85 LEU A C 1
ATOM 686 O O . LEU A 1 85 ? 1.842 3.951 -2.907 1.00 98.38 85 LEU A O 1
ATOM 690 N N . ALA A 1 86 ? 0.910 3.083 -4.757 1.00 98.69 86 ALA A N 1
ATOM 691 C CA . ALA A 1 86 ? 0.849 1.717 -4.250 1.00 98.69 86 ALA A CA 1
ATOM 692 C C . ALA A 1 86 ? 2.239 1.149 -3.946 1.00 98.69 86 ALA A C 1
ATOM 694 O O . ALA A 1 86 ? 2.440 0.573 -2.878 1.00 98.69 86 ALA A O 1
ATOM 695 N N . ALA A 1 87 ? 3.225 1.385 -4.819 1.00 98.62 87 ALA A N 1
ATOM 696 C CA . ALA A 1 87 ? 4.617 1.043 -4.533 1.00 98.62 87 ALA A CA 1
ATOM 697 C C . ALA A 1 87 ? 5.107 1.715 -3.239 1.00 98.62 87 ALA A C 1
ATOM 699 O O . ALA A 1 87 ? 5.652 1.042 -2.366 1.00 98.62 87 ALA A O 1
ATOM 700 N N . GLY A 1 88 ? 4.877 3.024 -3.088 1.00 98.25 88 GLY A N 1
ATOM 701 C CA . GLY A 1 88 ? 5.238 3.762 -1.876 1.00 98.25 88 GLY A CA 1
ATOM 702 C C . GLY A 1 88 ? 4.592 3.182 -0.615 1.00 98.25 88 GLY A C 1
ATOM 703 O O . GLY A 1 88 ? 5.295 2.897 0.356 1.00 98.25 88 GLY A O 1
ATOM 704 N N . ALA A 1 89 ? 3.279 2.942 -0.656 1.00 98.44 89 ALA A N 1
ATOM 705 C CA . ALA A 1 89 ? 2.528 2.321 0.430 1.00 98.44 89 ALA A CA 1
ATOM 706 C C . ALA A 1 89 ? 3.098 0.947 0.801 1.00 98.44 89 ALA A C 1
ATOM 708 O O . ALA A 1 89 ? 3.395 0.712 1.970 1.00 98.44 89 ALA A O 1
ATOM 709 N N . LEU A 1 90 ? 3.346 0.073 -0.181 1.00 98.50 90 LEU A N 1
ATOM 710 C CA . LEU A 1 90 ? 3.936 -1.250 0.041 1.00 98.50 90 LEU A CA 1
ATOM 711 C C . LEU A 1 90 ? 5.276 -1.177 0.774 1.00 98.50 90 LEU A C 1
ATOM 713 O O . LEU A 1 90 ? 5.486 -1.942 1.710 1.00 98.50 90 LEU A O 1
ATOM 717 N N . GLY A 1 91 ? 6.153 -0.233 0.426 1.00 97.69 91 GLY A N 1
ATOM 718 C CA . GLY A 1 91 ? 7.419 -0.049 1.143 1.00 97.69 91 GLY A CA 1
ATOM 719 C C . GLY A 1 91 ? 7.216 0.177 2.646 1.00 97.69 91 GLY A C 1
ATOM 720 O O . GLY A 1 91 ? 7.873 -0.464 3.466 1.00 97.69 91 GLY A O 1
ATOM 721 N N . HIS A 1 92 ? 6.266 1.042 3.015 1.00 97.38 92 HIS A N 1
ATOM 722 C CA . HIS A 1 92 ? 5.929 1.317 4.416 1.00 97.38 92 HIS A CA 1
ATOM 723 C C . HIS A 1 92 ? 5.229 0.136 5.095 1.00 97.38 92 HIS A C 1
ATOM 725 O O . HIS A 1 92 ? 5.569 -0.209 6.230 1.00 97.38 92 HIS A O 1
ATOM 731 N N . LEU A 1 93 ? 4.279 -0.502 4.408 1.00 97.25 93 LEU A N 1
ATOM 732 C CA . LEU A 1 93 ? 3.534 -1.632 4.954 1.00 97.25 93 LEU A CA 1
ATOM 733 C C . LEU A 1 93 ? 4.463 -2.829 5.218 1.00 97.25 93 LEU A C 1
ATOM 735 O O . LEU A 1 93 ? 4.440 -3.420 6.293 1.00 97.25 93 LEU A O 1
ATOM 739 N N . LEU A 1 94 ? 5.353 -3.155 4.282 1.00 95.56 94 LEU A N 1
ATOM 740 C CA . LEU A 1 94 ? 6.317 -4.246 4.443 1.00 95.56 94 LEU A CA 1
ATOM 741 C C . LEU A 1 94 ? 7.337 -3.945 5.547 1.00 95.56 94 LEU A C 1
ATOM 743 O O . LEU A 1 94 ? 7.633 -4.812 6.372 1.00 95.56 94 LEU A O 1
ATOM 747 N N . ALA A 1 95 ? 7.812 -2.699 5.624 1.00 94.31 95 ALA A N 1
ATOM 748 C CA . ALA A 1 95 ? 8.720 -2.249 6.676 1.00 94.31 95 ALA A CA 1
ATOM 749 C C . ALA A 1 95 ? 8.126 -2.391 8.087 1.00 94.31 95 ALA A C 1
ATOM 751 O O . ALA A 1 95 ? 8.853 -2.653 9.047 1.00 94.31 95 ALA A O 1
ATOM 752 N N . ARG A 1 96 ? 6.804 -2.232 8.218 1.00 94.38 96 ARG A N 1
ATOM 753 C CA . ARG A 1 96 ? 6.097 -2.238 9.505 1.00 94.38 96 ARG A CA 1
ATOM 754 C C . ARG A 1 96 ? 5.362 -3.532 9.813 1.00 94.38 96 ARG A C 1
ATOM 756 O O . ARG A 1 96 ? 5.078 -3.780 10.980 1.00 94.38 96 ARG A O 1
ATOM 763 N N . ARG A 1 97 ? 5.162 -4.417 8.833 1.00 90.94 97 ARG A N 1
ATOM 764 C CA . ARG A 1 97 ? 4.476 -5.704 9.011 1.00 90.94 97 ARG A CA 1
ATOM 765 C C . ARG A 1 97 ? 4.999 -6.465 10.240 1.00 90.94 97 ARG A C 1
ATOM 767 O O . ARG A 1 97 ? 6.210 -6.684 10.316 1.00 90.94 97 ARG A O 1
ATOM 774 N N . PRO A 1 98 ? 4.149 -6.879 11.191 1.00 85.75 98 PRO A N 1
ATOM 775 C CA . PRO A 1 98 ? 4.572 -7.703 12.320 1.00 85.75 98 PRO A CA 1
ATOM 776 C C . PRO A 1 98 ? 5.133 -9.055 11.853 1.00 85.75 98 PRO A C 1
ATOM 778 O O . PRO A 1 98 ? 4.599 -9.656 10.923 1.00 85.75 98 PRO A O 1
ATOM 781 N N . GLN A 1 99 ? 6.178 -9.567 12.511 1.00 78.19 99 GLN A N 1
ATOM 782 C CA . GLN A 1 99 ? 6.584 -10.963 12.317 1.00 78.19 99 GLN A CA 1
ATOM 783 C C . GLN A 1 99 ? 5.526 -11.861 12.958 1.00 78.19 99 GLN A C 1
ATOM 785 O O . GLN A 1 99 ? 5.293 -11.782 14.162 1.00 78.19 99 GLN A O 1
ATOM 790 N N . ARG A 1 100 ? 4.864 -12.680 12.143 1.00 75.81 100 ARG A N 1
ATOM 791 C CA . ARG A 1 100 ? 3.899 -13.681 12.594 1.00 75.81 100 ARG A CA 1
ATOM 792 C C . ARG A 1 100 ? 4.472 -15.047 12.260 1.00 75.81 100 ARG A C 1
ATOM 794 O O . ARG A 1 100 ? 4.786 -15.287 11.101 1.00 75.81 100 ARG A O 1
ATOM 801 N N . ILE A 1 101 ? 4.645 -15.881 13.282 1.00 63.31 101 ILE A N 1
ATOM 802 C CA . ILE A 1 101 ? 5.177 -17.244 13.138 1.00 63.31 101 ILE A CA 1
ATOM 803 C C . ILE A 1 101 ? 4.170 -18.122 12.374 1.00 63.31 101 ILE A C 1
ATOM 805 O O . ILE A 1 101 ? 4.581 -18.963 11.589 1.00 63.31 101 ILE A O 1
ATOM 809 N N . ASP A 1 102 ? 2.874 -17.818 12.504 1.00 71.75 102 ASP A N 1
ATOM 810 C CA . ASP A 1 102 ? 1.772 -18.620 11.954 1.00 71.75 102 ASP A CA 1
ATOM 811 C C . ASP A 1 102 ? 1.132 -18.003 10.695 1.00 71.75 102 ASP A C 1
ATOM 813 O O . ASP A 1 102 ? -0.044 -18.225 10.415 1.00 71.75 102 ASP A O 1
ATOM 817 N N . SER A 1 103 ? 1.846 -17.132 9.975 1.00 77.06 103 SER A N 1
ATOM 818 C CA . SER A 1 103 ? 1.318 -16.528 8.745 1.00 77.06 103 SER A CA 1
ATOM 819 C C . SER A 1 103 ? 1.941 -17.176 7.515 1.00 77.06 103 SER A C 1
ATOM 821 O O . SER A 1 103 ? 3.131 -17.000 7.264 1.00 77.06 103 SER A O 1
ATOM 823 N N . ASP A 1 104 ? 1.097 -17.808 6.699 1.00 84.38 104 ASP A N 1
ATOM 824 C CA . ASP A 1 104 ? 1.448 -18.339 5.372 1.00 84.38 104 ASP A CA 1
ATOM 825 C C . ASP A 1 104 ? 1.627 -17.235 4.311 1.00 84.38 104 ASP A C 1
ATOM 827 O O . ASP A 1 104 ? 1.801 -17.508 3.122 1.00 84.38 104 ASP A O 1
ATOM 831 N N . PHE A 1 105 ? 1.544 -15.958 4.703 1.00 88.62 105 PHE A N 1
ATOM 832 C CA . PHE A 1 105 ? 1.675 -14.848 3.771 1.00 88.62 105 PHE A CA 1
ATOM 833 C C . PHE A 1 105 ? 3.135 -14.641 3.356 1.00 88.62 105 PHE A C 1
ATOM 835 O O . PHE A 1 105 ? 3.974 -14.164 4.129 1.00 88.62 105 PHE A O 1
ATOM 842 N N . ASP A 1 106 ? 3.403 -14.968 2.096 1.00 90.88 106 ASP A N 1
ATOM 843 C CA . ASP A 1 106 ? 4.727 -14.950 1.490 1.00 90.88 106 ASP A CA 1
ATOM 844 C C . ASP A 1 106 ? 5.176 -13.527 1.115 1.00 90.88 106 ASP A C 1
ATOM 846 O O . ASP A 1 106 ? 4.813 -12.968 0.076 1.00 90.88 106 ASP A O 1
ATOM 850 N N . ILE A 1 107 ? 5.985 -12.930 1.991 1.00 90.50 107 ILE A N 1
ATOM 851 C CA . ILE A 1 107 ? 6.559 -11.595 1.791 1.00 90.50 107 ILE A CA 1
ATOM 852 C C . ILE A 1 107 ? 7.623 -11.580 0.700 1.00 90.50 107 ILE A C 1
ATOM 854 O O . ILE A 1 107 ? 7.748 -10.573 -0.002 1.00 90.50 107 ILE A O 1
ATOM 858 N N . ASP A 1 108 ? 8.366 -12.670 0.539 1.00 91.12 108 ASP A N 1
ATOM 859 C CA . ASP A 1 108 ? 9.410 -12.748 -0.475 1.00 91.12 108 ASP A CA 1
ATOM 860 C C . ASP A 1 108 ? 8.766 -12.709 -1.865 1.00 91.12 108 ASP A C 1
ATOM 862 O O . ASP A 1 108 ? 9.170 -11.907 -2.705 1.00 91.12 108 ASP A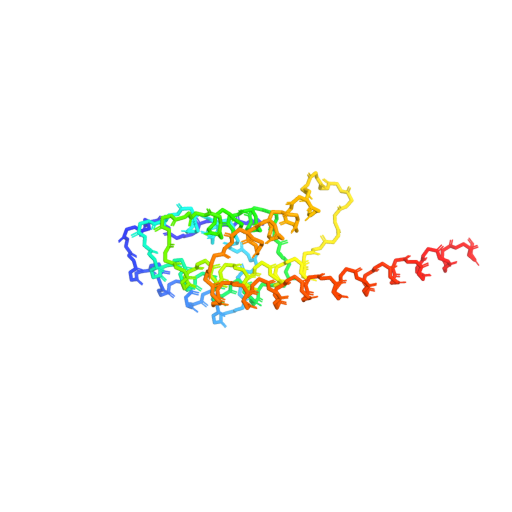 O 1
ATOM 866 N N . LYS A 1 109 ? 7.633 -13.396 -2.054 1.00 94.81 109 LYS A N 1
ATOM 867 C CA . LYS A 1 109 ? 6.828 -13.289 -3.279 1.00 94.81 109 LYS A CA 1
ATOM 868 C C . LYS A 1 109 ? 6.301 -11.876 -3.549 1.00 94.81 109 LYS A C 1
ATOM 870 O O . LYS A 1 109 ? 6.257 -11.452 -4.709 1.00 94.81 109 LYS A O 1
ATOM 875 N N . VAL A 1 110 ? 5.906 -11.121 -2.518 1.00 96.94 110 VAL A N 1
ATOM 876 C CA . VAL A 1 110 ? 5.513 -9.705 -2.683 1.00 96.94 110 VAL A CA 1
ATOM 877 C C . VAL A 1 110 ? 6.705 -8.883 -3.178 1.00 96.94 110 VAL A C 1
ATOM 879 O O . VAL A 1 110 ? 6.576 -8.129 -4.146 1.00 96.94 110 VAL A O 1
ATOM 882 N N . MET A 1 111 ? 7.871 -9.054 -2.552 1.00 96.44 111 MET A N 1
ATOM 883 C CA . MET A 1 111 ? 9.103 -8.352 -2.919 1.00 96.44 111 MET A CA 1
ATOM 884 C C . MET A 1 111 ? 9.560 -8.703 -4.339 1.00 96.44 111 MET A C 1
ATOM 886 O O . MET A 1 111 ? 9.868 -7.798 -5.116 1.00 96.44 111 MET A O 1
ATOM 890 N N . ASP A 1 112 ? 9.533 -9.980 -4.708 1.00 97.62 112 ASP A N 1
ATOM 891 C CA . ASP A 1 112 ? 9.875 -10.458 -6.049 1.00 97.62 112 ASP A CA 1
ATOM 892 C C . ASP A 1 112 ? 8.924 -9.892 -7.101 1.00 97.62 112 ASP A C 1
ATOM 894 O O . ASP A 1 112 ? 9.356 -9.440 -8.163 1.00 97.62 112 ASP A O 1
ATOM 898 N N . THR A 1 113 ? 7.630 -9.813 -6.784 1.00 98.38 113 THR A N 1
ATOM 899 C CA . THR A 1 113 ? 6.645 -9.182 -7.670 1.00 98.38 113 THR A CA 1
ATOM 900 C C . THR A 1 113 ? 6.951 -7.693 -7.859 1.00 98.38 113 THR A C 1
ATOM 902 O O . THR A 1 113 ? 6.944 -7.203 -8.988 1.00 98.38 113 THR A O 1
ATOM 905 N N . MET A 1 114 ? 7.280 -6.960 -6.790 1.00 98.50 114 MET A N 1
ATOM 906 C CA . MET A 1 114 ? 7.681 -5.549 -6.887 1.00 98.50 114 MET A CA 1
ATOM 907 C C . MET A 1 114 ? 8.954 -5.366 -7.730 1.00 98.50 114 MET A C 1
ATOM 909 O O . MET A 1 114 ? 9.022 -4.447 -8.550 1.00 98.50 114 MET A O 1
ATOM 913 N N . VAL A 1 115 ? 9.945 -6.247 -7.570 1.00 98.25 115 VAL A N 1
ATOM 914 C CA . VAL A 1 115 ? 11.178 -6.262 -8.374 1.00 98.25 115 VAL A CA 1
ATOM 915 C C . VAL A 1 115 ? 10.870 -6.554 -9.845 1.00 98.25 115 VAL A C 1
ATOM 917 O O . VAL A 1 115 ? 11.380 -5.872 -10.734 1.00 98.25 115 VAL A O 1
ATOM 920 N N . HIS A 1 116 ? 9.982 -7.504 -10.126 1.00 98.06 116 HIS A N 1
ATOM 921 C CA . HIS A 1 116 ? 9.552 -7.813 -11.488 1.00 98.06 116 HIS A CA 1
ATOM 922 C C . HIS A 1 116 ? 8.874 -6.618 -12.166 1.00 98.06 116 HIS A C 1
ATOM 924 O O . HIS A 1 116 ? 9.197 -6.287 -13.309 1.00 98.06 116 HIS A O 1
ATOM 930 N N . VAL A 1 117 ? 7.985 -5.911 -11.456 1.00 98.00 117 VAL A N 1
ATOM 931 C CA . VAL A 1 117 ? 7.363 -4.676 -11.969 1.00 98.00 117 VAL A CA 1
ATOM 932 C C . VAL A 1 117 ? 8.414 -3.589 -12.206 1.00 98.00 117 VAL A C 1
ATOM 934 O O . VAL A 1 117 ? 8.334 -2.884 -13.212 1.00 98.00 117 VAL A O 1
ATOM 937 N N . LEU A 1 118 ? 9.418 -3.463 -11.332 1.00 97.75 118 LEU A N 1
ATOM 938 C CA . LEU A 1 118 ? 10.508 -2.495 -11.492 1.00 97.75 118 LEU A CA 1
ATOM 939 C C . LEU A 1 118 ? 11.273 -2.727 -12.802 1.00 97.75 118 LEU A C 1
ATOM 941 O O . LEU A 1 118 ? 11.529 -1.767 -13.532 1.00 97.75 118 LEU A O 1
ATOM 945 N N . TYR A 1 119 ? 11.606 -3.984 -13.109 1.00 96.56 119 TYR A N 1
ATOM 946 C CA . TYR A 1 119 ? 12.328 -4.334 -14.331 1.00 96.56 119 TYR A CA 1
ATOM 947 C C . TYR A 1 119 ? 11.472 -4.205 -15.592 1.00 96.56 119 TYR A C 1
ATOM 949 O O . TYR A 1 119 ? 11.976 -3.742 -16.612 1.00 96.56 119 TYR A O 1
ATOM 957 N N . LYS A 1 120 ? 10.185 -4.570 -15.529 1.00 96.62 120 LYS A N 1
ATOM 958 C CA . LYS A 1 120 ? 9.278 -4.505 -16.687 1.00 96.62 120 LYS A CA 1
ATOM 959 C C . LYS A 1 120 ? 8.719 -3.117 -16.986 1.00 96.62 120 LYS A C 1
ATOM 961 O O . LYS A 1 120 ? 8.302 -2.870 -18.111 1.00 96.62 120 LYS A O 1
ATOM 966 N N . SER A 1 121 ? 8.638 -2.231 -15.998 1.00 94.69 121 SER A N 1
ATOM 967 C CA . SER A 1 121 ? 8.085 -0.892 -16.202 1.00 94.69 121 SER A CA 1
ATOM 968 C C . SER A 1 121 ? 8.972 -0.080 -17.143 1.00 94.69 121 SER A C 1
ATOM 970 O O . SER A 1 121 ? 10.188 -0.065 -16.989 1.00 94.69 121 SER A O 1
ATOM 972 N N . GLU A 1 122 ? 8.381 0.686 -18.055 1.00 94.44 122 GLU A N 1
ATOM 973 C CA . GLU A 1 122 ? 9.099 1.709 -18.832 1.00 94.44 122 GLU A CA 1
ATOM 974 C C . GLU A 1 122 ? 9.006 3.094 -18.178 1.00 94.44 122 GLU A C 1
ATOM 976 O O . GLU A 1 122 ? 9.832 3.967 -18.429 1.00 94.44 122 GLU A O 1
ATOM 981 N N . SER A 1 123 ? 8.051 3.289 -17.262 1.00 97.12 123 SER A N 1
ATOM 982 C CA . SER A 1 123 ? 7.823 4.573 -16.599 1.00 97.12 123 SER A CA 1
ATOM 983 C C . SER A 1 123 ? 8.930 4.917 -15.589 1.00 97.12 123 SER A C 1
ATOM 985 O O . SER A 1 123 ? 9.076 4.201 -14.587 1.00 97.12 123 SER A O 1
ATOM 987 N N . PRO A 1 124 ? 9.644 6.051 -15.754 1.00 97.31 124 PRO A N 1
ATOM 988 C CA . PRO A 1 124 ? 10.641 6.506 -14.784 1.00 97.31 124 PRO A CA 1
ATOM 989 C C . PRO A 1 124 ? 10.043 6.806 -13.403 1.00 97.31 124 PRO A C 1
ATOM 991 O O . PRO A 1 124 ? 10.662 6.512 -12.380 1.00 97.31 124 PRO A O 1
ATOM 994 N N . ALA A 1 125 ? 8.821 7.350 -13.360 1.00 96.56 125 ALA A N 1
ATOM 995 C CA . ALA A 1 125 ? 8.131 7.672 -12.112 1.00 96.56 125 ALA A CA 1
ATOM 996 C C . ALA A 1 125 ? 7.834 6.409 -11.289 1.00 96.56 125 ALA A C 1
ATOM 998 O O . ALA A 1 125 ? 8.130 6.366 -10.092 1.00 96.56 125 ALA A O 1
ATOM 999 N N . LEU A 1 126 ? 7.325 5.357 -11.939 1.00 97.94 126 LEU A N 1
ATOM 1000 C CA . LEU A 1 126 ? 7.050 4.085 -11.275 1.00 97.94 126 LEU A CA 1
ATOM 1001 C C . LEU A 1 126 ? 8.342 3.391 -10.825 1.00 97.94 126 LEU A C 1
ATOM 1003 O O . LEU A 1 126 ? 8.409 2.908 -9.694 1.00 97.94 126 LEU A O 1
ATOM 1007 N N . LYS A 1 127 ? 9.397 3.412 -11.655 1.00 98.44 127 LYS A N 1
ATOM 1008 C CA . LYS A 1 127 ? 10.716 2.881 -11.272 1.00 98.44 127 LYS A CA 1
ATOM 1009 C C . LYS A 1 127 ? 11.263 3.561 -10.022 1.00 98.44 127 LYS A C 1
ATOM 1011 O O . LYS A 1 127 ? 11.691 2.880 -9.093 1.00 98.44 127 LYS A O 1
ATOM 1016 N N . LYS A 1 128 ? 11.211 4.896 -9.970 1.00 98.12 128 LYS A N 1
ATOM 1017 C CA . LYS A 1 128 ? 11.666 5.678 -8.812 1.00 98.12 128 LYS A CA 1
ATOM 1018 C C . LYS A 1 128 ? 10.904 5.298 -7.539 1.00 98.12 128 LYS A C 1
ATOM 1020 O O . LYS A 1 128 ? 11.526 5.118 -6.492 1.00 98.12 128 LYS A O 1
ATOM 1025 N N . ALA A 1 129 ? 9.580 5.158 -7.626 1.00 98.19 129 ALA A N 1
ATOM 1026 C CA . ALA A 1 129 ? 8.749 4.769 -6.488 1.00 98.19 129 ALA A CA 1
ATOM 1027 C C . ALA A 1 129 ? 9.086 3.354 -5.987 1.00 98.19 129 ALA A C 1
ATOM 1029 O O . ALA A 1 129 ? 9.300 3.165 -4.790 1.00 98.19 129 ALA A O 1
ATOM 1030 N N . LEU A 1 130 ? 9.214 2.385 -6.899 1.00 98.44 130 LEU A N 1
ATOM 1031 C CA . LEU A 1 130 ? 9.573 1.002 -6.574 1.00 98.44 130 LEU A CA 1
ATOM 1032 C C . LEU A 1 130 ? 10.968 0.881 -5.969 1.00 98.44 130 LEU A C 1
ATOM 1034 O O . LEU A 1 130 ? 11.133 0.193 -4.966 1.00 98.44 130 LEU A O 1
ATOM 1038 N N . PHE A 1 131 ? 11.959 1.581 -6.524 1.00 98.00 131 PHE A N 1
ATOM 1039 C CA . PHE A 1 131 ? 13.317 1.577 -5.986 1.00 98.00 131 PHE A CA 1
ATOM 1040 C C . PHE A 1 131 ? 13.346 2.073 -4.533 1.00 98.00 131 PHE A C 1
ATOM 1042 O O . PHE A 1 131 ? 13.909 1.414 -3.658 1.00 98.00 131 PHE A O 1
ATOM 1049 N N . LYS A 1 132 ? 12.664 3.193 -4.252 1.00 97.88 132 LYS A N 1
ATOM 1050 C CA . LYS A 1 132 ? 12.539 3.735 -2.891 1.00 97.88 132 LYS A CA 1
ATOM 1051 C C .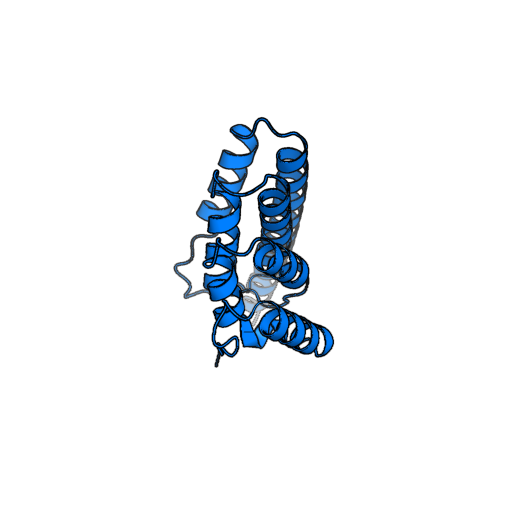 LYS A 1 132 ? 11.821 2.757 -1.952 1.00 97.88 132 LYS A C 1
ATOM 1053 O O . LYS A 1 132 ? 12.278 2.539 -0.833 1.00 97.88 132 LYS A O 1
ATOM 1058 N N . ALA A 1 133 ? 10.712 2.172 -2.402 1.00 97.75 133 ALA A N 1
ATOM 1059 C CA . ALA A 1 133 ? 9.909 1.252 -1.603 1.00 97.75 133 ALA A CA 1
ATOM 1060 C C . ALA A 1 133 ? 10.661 -0.039 -1.247 1.00 97.75 133 ALA A C 1
ATOM 1062 O O . ALA A 1 133 ? 10.638 -0.468 -0.094 1.00 97.75 133 ALA A O 1
ATOM 1063 N N . LEU A 1 134 ? 11.368 -0.625 -2.217 1.00 97.19 134 LEU A N 1
ATOM 1064 C CA . LEU A 1 134 ? 12.187 -1.822 -2.020 1.00 97.19 134 LEU A CA 1
ATOM 1065 C C . LEU A 1 134 ? 13.343 -1.564 -1.046 1.00 97.19 134 LEU A C 1
ATOM 1067 O O . LEU A 1 134 ? 13.627 -2.423 -0.212 1.00 97.19 134 LEU A O 1
ATOM 1071 N N . GLY A 1 135 ? 13.981 -0.389 -1.115 1.00 95.94 135 GLY A N 1
ATOM 1072 C CA . GLY A 1 135 ? 14.991 0.025 -0.134 1.00 95.94 135 GLY A CA 1
ATOM 1073 C C . GLY A 1 135 ? 14.421 0.070 1.286 1.00 95.94 135 GLY A C 1
ATOM 1074 O O . GLY A 1 135 ? 14.920 -0.611 2.180 1.00 95.94 135 GLY A O 1
ATOM 1075 N N . LEU A 1 136 ? 13.295 0.770 1.464 1.00 94.69 136 LEU A N 1
ATOM 1076 C CA . LEU A 1 136 ? 12.623 0.912 2.761 1.00 94.69 136 LEU A CA 1
ATOM 1077 C C . LEU A 1 136 ? 12.240 -0.442 3.395 1.00 94.69 136 LEU A C 1
ATOM 1079 O O . LEU A 1 136 ? 12.431 -0.656 4.599 1.00 94.69 136 LEU A O 1
ATOM 1083 N N . ALA A 1 137 ? 11.720 -1.371 2.589 1.00 91.94 137 ALA A N 1
ATOM 1084 C CA . ALA A 1 137 ? 11.339 -2.705 3.049 1.00 91.94 137 ALA A CA 1
ATOM 1085 C C . ALA A 1 137 ? 12.559 -3.550 3.478 1.00 91.94 137 ALA A C 1
ATOM 1087 O O . ALA A 1 137 ? 12.512 -4.243 4.500 1.00 91.94 137 ALA A O 1
ATOM 1088 N N . ARG A 1 138 ? 13.677 -3.463 2.741 1.00 88.75 138 ARG A N 1
ATOM 1089 C CA . ARG A 1 138 ? 14.913 -4.224 3.013 1.00 88.75 138 ARG A CA 1
ATOM 1090 C C . ARG A 1 138 ? 15.639 -3.759 4.273 1.00 88.75 138 ARG A C 1
ATOM 1092 O O . ARG A 1 138 ? 16.063 -4.598 5.075 1.00 88.75 138 ARG A O 1
ATOM 1099 N N . ASP A 1 139 ? 15.747 -2.452 4.485 1.00 84.81 139 ASP A N 1
ATOM 1100 C CA . ASP A 1 139 ? 16.429 -1.890 5.661 1.00 84.81 139 ASP A CA 1
ATOM 1101 C C . ASP A 1 139 ? 15.749 -2.343 6.962 1.00 84.81 139 ASP A C 1
ATOM 1103 O O . ASP A 1 139 ? 16.396 -2.736 7.939 1.00 84.81 139 ASP A O 1
ATOM 1107 N N . SER A 1 140 ? 14.420 -2.416 6.928 1.00 76.94 140 SER A N 1
ATOM 1108 C CA . SER A 1 140 ? 13.595 -2.866 8.050 1.00 76.94 140 SER A CA 1
ATOM 1109 C C . SER A 1 140 ? 13.733 -4.370 8.321 1.00 76.94 140 SER A C 1
ATOM 1111 O O . SER A 1 140 ? 13.814 -4.789 9.480 1.00 76.94 140 SER A O 1
ATOM 1113 N N . GLY A 1 141 ? 13.818 -5.197 7.272 1.00 66.88 141 GLY A N 1
ATOM 1114 C CA . GLY A 1 141 ? 14.087 -6.635 7.396 1.00 66.88 141 GLY A CA 1
ATOM 1115 C C . GLY A 1 141 ? 15.466 -6.930 8.000 1.00 66.88 141 GLY A C 1
ATOM 1116 O O . GLY A 1 141 ? 15.599 -7.785 8.879 1.00 66.88 141 GLY A O 1
ATOM 1117 N N . SER A 1 142 ? 16.477 -6.160 7.594 1.00 61.06 142 SER A N 1
ATOM 1118 C CA . SER A 1 142 ? 17.860 -6.258 8.080 1.00 61.06 142 SER A CA 1
ATOM 1119 C C . SER A 1 142 ? 17.972 -5.927 9.571 1.00 61.06 142 SER A C 1
ATOM 1121 O O . SER A 1 142 ? 18.580 -6.675 10.341 1.00 61.06 142 SER A O 1
ATOM 1123 N N . ALA A 1 143 ? 17.335 -4.832 10.000 1.00 60.44 143 ALA A N 1
ATOM 1124 C CA . ALA A 1 143 ? 17.290 -4.421 11.401 1.00 60.44 143 ALA A CA 1
ATOM 1125 C C . ALA A 1 143 ? 16.545 -5.438 12.284 1.00 60.44 143 ALA A C 1
ATOM 1127 O O . ALA A 1 143 ? 16.946 -5.693 13.423 1.00 60.44 143 ALA A O 1
ATOM 1128 N N . ARG A 1 144 ? 15.485 -6.062 11.755 1.00 59.62 144 ARG A N 1
ATOM 1129 C CA . ARG A 1 144 ? 14.724 -7.098 12.466 1.00 59.62 144 ARG A CA 1
ATOM 1130 C C . ARG A 1 144 ? 15.528 -8.378 12.661 1.00 59.62 144 ARG A C 1
ATOM 1132 O O . ARG A 1 144 ? 15.606 -8.834 13.795 1.00 59.62 144 ARG A O 1
ATOM 1139 N N . ARG A 1 145 ? 16.191 -8.901 11.618 1.00 58.56 145 ARG A N 1
ATOM 1140 C CA . ARG A 1 145 ? 17.026 -10.120 11.722 1.00 58.56 145 ARG A CA 1
ATOM 1141 C C . ARG A 1 145 ? 18.125 -9.993 12.788 1.00 58.56 145 ARG A C 1
ATOM 1143 O O . ARG A 1 145 ? 18.362 -10.940 13.532 1.00 58.56 145 ARG A O 1
ATOM 1150 N N . ARG A 1 146 ? 18.744 -8.811 12.932 1.00 58.06 146 ARG A N 1
ATOM 1151 C CA . ARG A 1 146 ? 19.738 -8.556 13.996 1.00 58.06 146 ARG A CA 1
ATOM 1152 C C . ARG A 1 146 ? 19.132 -8.599 15.405 1.00 58.06 146 ARG A C 1
ATOM 1154 O O . ARG A 1 146 ? 19.745 -9.160 16.307 1.00 58.06 146 ARG A O 1
ATOM 1161 N N . ARG A 1 147 ? 17.923 -8.057 15.608 1.00 56.59 147 ARG A N 1
ATOM 1162 C CA . ARG A 1 147 ? 17.245 -8.053 16.921 1.00 56.59 147 ARG A CA 1
ATOM 1163 C C . ARG A 1 147 ? 16.806 -9.448 17.374 1.00 56.59 147 ARG A C 1
ATOM 1165 O O . ARG A 1 147 ? 16.925 -9.757 18.557 1.00 56.59 147 ARG A O 1
ATOM 1172 N N . THR A 1 148 ? 16.342 -10.302 16.461 1.00 57.53 148 THR A N 1
ATOM 1173 C CA . THR A 1 148 ? 15.964 -11.690 16.793 1.00 57.53 148 THR A CA 1
ATOM 1174 C C . THR A 1 148 ? 17.184 -12.556 17.114 1.00 57.53 148 THR A C 1
ATOM 1176 O O . THR A 1 148 ? 17.127 -13.383 18.025 1.00 57.53 148 THR A O 1
ATOM 1179 N N . SER A 1 149 ? 18.309 -12.324 16.424 1.00 55.75 149 SER A N 1
ATOM 1180 C CA . SER A 1 149 ? 19.582 -12.994 16.713 1.00 55.75 149 SER A CA 1
ATOM 1181 C C . SER A 1 149 ? 20.100 -12.673 18.117 1.00 55.75 149 SER A C 1
ATOM 1183 O O . SER A 1 149 ? 20.568 -13.576 18.798 1.00 55.75 149 SER A O 1
ATOM 1185 N N . LEU A 1 150 ? 19.991 -11.419 18.572 1.00 55.62 150 LEU A N 1
ATOM 1186 C CA . LEU A 1 150 ? 20.437 -11.016 19.913 1.00 55.62 150 LEU A CA 1
ATOM 1187 C C . LEU A 1 150 ? 19.572 -11.638 21.024 1.00 55.62 150 LEU A C 1
ATOM 1189 O O . LEU A 1 150 ? 20.113 -12.211 21.965 1.00 55.62 150 LEU A O 1
ATOM 1193 N N . ARG A 1 151 ? 18.240 -11.650 20.866 1.00 51.81 151 ARG A N 1
ATOM 1194 C CA . ARG A 1 151 ? 17.330 -12.299 21.835 1.00 51.81 151 ARG A CA 1
ATOM 1195 C C . ARG A 1 151 ? 17.537 -13.814 21.945 1.00 51.81 151 ARG A C 1
ATOM 1197 O O . ARG A 1 151 ? 17.412 -14.379 23.027 1.00 51.81 151 ARG A O 1
ATOM 1204 N N . SER A 1 152 ? 17.877 -14.480 20.840 1.00 51.91 152 SER A N 1
ATOM 1205 C CA . SER A 1 152 ? 18.124 -15.932 20.828 1.00 51.91 152 SER A CA 1
ATOM 1206 C C . SER A 1 152 ? 19.421 -16.327 21.548 1.00 51.91 152 SER A C 1
ATOM 1208 O O . SER A 1 152 ? 19.544 -17.462 22.001 1.00 51.91 152 SER A O 1
ATOM 1210 N N . VAL A 1 153 ? 20.380 -15.400 21.666 1.00 55.00 153 VAL A N 1
ATOM 1211 C CA . VAL A 1 153 ? 21.624 -15.600 22.426 1.00 55.00 153 VAL A CA 1
ATOM 1212 C C . VAL A 1 153 ? 21.392 -15.358 23.921 1.00 55.00 153 VAL A C 1
ATOM 1214 O O . VAL A 1 153 ? 21.854 -16.149 24.736 1.00 55.00 153 VAL A O 1
ATOM 1217 N N . GLU A 1 154 ? 20.605 -14.343 24.289 1.00 47.44 154 GLU A N 1
ATOM 1218 C CA . GLU A 1 154 ? 20.265 -14.054 25.696 1.00 47.44 154 GLU A CA 1
ATOM 1219 C C . GLU A 1 154 ? 19.414 -15.153 26.353 1.00 47.44 154 GLU A C 1
ATOM 1221 O O . GLU A 1 154 ? 19.543 -15.405 27.547 1.00 47.44 154 GLU A O 1
ATOM 1226 N N . THR A 1 155 ? 18.600 -15.877 25.578 1.00 51.53 155 THR A N 1
ATOM 1227 C CA . THR A 1 155 ? 17.749 -16.965 26.108 1.00 51.53 155 THR A CA 1
ATOM 1228 C C . THR A 1 155 ? 18.521 -18.280 26.336 1.00 51.53 155 THR A C 1
ATOM 1230 O O . THR A 1 155 ? 17.951 -19.248 26.820 1.00 51.53 155 THR A O 1
ATOM 1233 N N . ARG A 1 156 ? 19.815 -18.352 25.986 1.00 47.97 156 ARG A N 1
ATOM 1234 C CA . ARG A 1 156 ? 20.673 -19.537 26.208 1.00 47.97 156 ARG A CA 1
ATOM 1235 C C . ARG A 1 156 ? 21.607 -19.409 27.419 1.00 47.97 156 ARG A C 1
ATOM 1237 O O . ARG A 1 156 ? 22.467 -20.265 27.602 1.00 47.97 156 ARG A O 1
ATOM 1244 N N . LEU A 1 157 ? 21.464 -18.348 28.214 1.00 50.62 157 LEU A N 1
ATOM 1245 C CA . LEU A 1 157 ? 22.299 -18.070 29.390 1.00 50.62 157 LEU A CA 1
ATOM 1246 C C . LEU A 1 157 ? 21.549 -18.187 30.731 1.00 50.62 157 LEU A C 1
ATOM 1248 O O . LEU A 1 157 ? 22.082 -17.753 31.750 1.00 50.62 157 LEU A O 1
ATOM 1252 N N . TYR A 1 158 ? 20.362 -18.801 30.743 1.00 42.31 158 TYR A N 1
ATOM 1253 C CA . TYR A 1 158 ? 19.603 -19.115 31.958 1.00 42.31 158 TYR A CA 1
ATOM 1254 C C . TYR A 1 158 ? 19.084 -20.549 31.928 1.00 42.31 158 TYR A C 1
ATOM 1256 O O . TYR A 1 158 ? 18.593 -20.964 30.853 1.00 42.31 158 TYR A O 1
#

Radius of gyration: 16.79 Å; Cα contacts (8 Å, |Δi|>4): 181; chains: 1; bounding box: 44×32×51 Å

Solvent-accessible surface area (backbone atoms only — not comparable to full-atom values): 8579 Å² total; per-residue (Å²): 127,74,43,70,79,58,79,63,75,86,46,51,69,63,44,49,53,50,51,51,51,38,55,72,72,67,45,52,62,48,32,39,58,30,52,26,52,45,44,67,46,70,93,39,63,67,60,38,47,53,50,30,64,52,42,55,71,40,65,62,42,50,70,64,37,54,51,29,36,49,52,44,42,70,39,79,90,52,56,63,68,55,25,22,39,20,29,42,18,45,12,40,30,58,40,36,38,68,92,57,94,88,54,89,71,62,60,66,61,53,51,52,50,51,52,50,49,44,72,70,50,85,51,66,66,40,35,54,26,32,54,53,12,54,50,47,25,49,58,39,52,55,56,48,56,55,54,54,55,53,55,61,56,63,66,70,76,115

Sequence (158 aa):
MQQDIFGDLTRKDEVLLMLQEIAAEGRLDEYQIGLARILRFRENHRLLHVVLEYAVRIEKPSDILIAEALNVLVAQELPISIRALAAGALGHLLARRPQRIDSDFDIDKVMDTMVHVLYKSESPALKKALFKALGLARDSGSARRRRTSLRSVETRLY

Secondary structure (DSSP, 8-state):
--------TT-HHHHHHHHHHHHHTT-GGGGHHHHHHHHH-TT-HHHHHHHHHHHTT-SS--HHHHHHHHHHHH-TTS-HHHHHHHHHHHHHHHHHPPP-TT----HHHHHHHHHHHHHH---HHHHHHHHHHHHHHHHHHHHHHHHHHHHHHHTT--